Protein AF-A0A975GEC5-F1 (afdb_monomer)

Organism: NCBI:txid45656

Mean predicted aligned error: 11.92 Å

pLDDT: mean 72.68, std 17.79, range [33.72, 92.06]

Sequence (62 aa):
MTIISDEFEKSVNNPHDAAFKSAFKKILVAKRFFQTYFPEDIVKHINFDHLELGNKRMLHEL

InterPro domains:
  IPR006842 Transposase (putative), YhgA-like [PF04754] (14-56)

Secondary structure (DSSP, 8-state):
-------S------HHHHHHHHHHTSHHHHHHHHHHHS-HHHHTT--STT-----GGGGG--

Foldseek 3Di:
DDPDPPPPPPVPPDVVVVVVVVQVVPLVSVLVVCVPPPDPVVNVVDDSVPDDDDDPVVPPPD

Structure (mmCIF, N/CA/C/O backbone):
data_AF-A0A975GEC5-F1
#
_entry.id   AF-A0A975GEC5-F1
#
loop_
_atom_site.group_PDB
_atom_site.id
_atom_site.type_symbol
_atom_site.label_atom_id
_atom_site.label_alt_id
_atom_site.label_comp_id
_atom_site.label_asym_id
_atom_site.label_entity_id
_atom_site.label_seq_id
_atom_site.pdbx_PDB_ins_code
_atom_site.Cartn_x
_atom_site.Cartn_y
_atom_site.Cartn_z
_atom_site.occupancy
_atom_site.B_iso_or_equiv
_atom_site.auth_seq_id
_atom_site.auth_comp_id
_atom_site.auth_asym_id
_atom_site.auth_atom_id
_atom_site.pdbx_PDB_model_num
ATOM 1 N N . MET A 1 1 ? 11.908 -34.504 -15.506 1.00 39.00 1 MET A N 1
ATOM 2 C CA . MET A 1 1 ? 12.812 -33.466 -16.041 1.00 39.00 1 MET A CA 1
ATOM 3 C C . MET A 1 1 ? 12.261 -32.131 -15.581 1.00 39.00 1 MET A C 1
ATOM 5 O O . MET A 1 1 ? 11.280 -31.656 -16.136 1.00 39.00 1 MET A O 1
ATOM 9 N N . THR A 1 2 ? 12.786 -31.622 -14.473 1.00 33.72 2 THR A N 1
ATOM 10 C CA . THR A 1 2 ? 12.308 -30.401 -13.821 1.00 33.72 2 THR A CA 1
ATOM 11 C C . THR A 1 2 ? 12.845 -29.201 -14.591 1.00 33.72 2 THR A C 1
ATOM 13 O O . THR A 1 2 ? 14.054 -28.988 -14.604 1.00 33.72 2 THR A O 1
ATOM 16 N N . ILE A 1 3 ? 11.975 -28.432 -15.248 1.00 47.16 3 ILE A N 1
ATOM 17 C CA . ILE A 1 3 ? 12.329 -27.082 -15.694 1.00 47.16 3 ILE A CA 1
ATOM 18 C C . ILE A 1 3 ? 12.009 -26.168 -14.517 1.00 47.16 3 ILE A C 1
ATOM 20 O O . ILE A 1 3 ? 10.869 -25.764 -14.309 1.00 47.16 3 ILE A O 1
ATOM 24 N N . ILE A 1 4 ? 13.022 -25.942 -13.688 1.00 50.22 4 ILE A N 1
ATOM 25 C CA . ILE A 1 4 ? 13.002 -24.921 -12.649 1.00 50.22 4 ILE A CA 1
ATOM 26 C C . ILE A 1 4 ? 13.036 -23.594 -13.406 1.00 50.22 4 ILE A C 1
ATOM 28 O O . ILE A 1 4 ? 14.045 -23.261 -14.027 1.00 50.22 4 ILE A O 1
ATOM 32 N N . SER A 1 5 ? 11.927 -22.861 -13.420 1.00 46.16 5 SER A N 1
ATOM 33 C CA . SER A 1 5 ? 11.902 -21.472 -13.881 1.00 46.16 5 SER A CA 1
ATOM 34 C C . SER A 1 5 ? 12.560 -20.584 -12.818 1.00 46.16 5 SER A C 1
ATOM 36 O O . SER A 1 5 ? 11.900 -19.782 -12.167 1.00 46.16 5 SER A O 1
ATOM 38 N N . ASP A 1 6 ? 13.870 -20.760 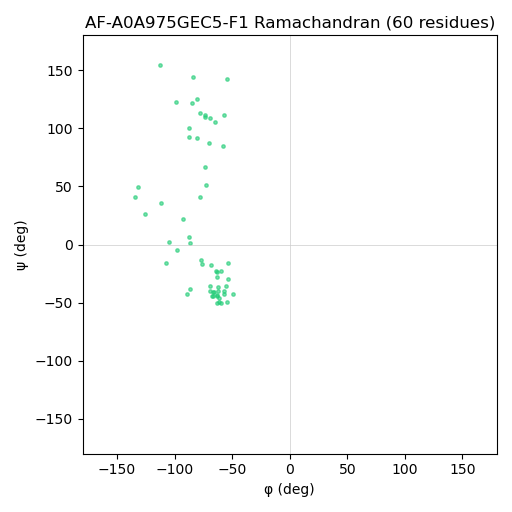-12.625 1.00 43.31 6 ASP A N 1
ATOM 39 C CA . ASP A 1 6 ? 14.738 -20.007 -11.705 1.00 43.31 6 ASP A CA 1
ATOM 40 C C . ASP A 1 6 ? 15.107 -18.618 -12.276 1.00 43.31 6 ASP A C 1
ATOM 42 O O . ASP A 1 6 ? 16.241 -18.163 -12.211 1.00 43.31 6 ASP A O 1
ATOM 46 N N . GLU A 1 7 ? 14.150 -17.928 -12.901 1.00 45.41 7 GLU A N 1
ATOM 47 C CA . GLU A 1 7 ? 14.367 -16.645 -13.595 1.00 45.41 7 GLU A CA 1
ATOM 48 C C . GLU A 1 7 ? 13.668 -15.474 -12.876 1.00 45.41 7 GLU A C 1
ATOM 50 O O . GLU A 1 7 ? 13.178 -14.542 -13.508 1.00 45.41 7 GLU A O 1
ATOM 55 N N . PHE A 1 8 ? 13.612 -15.482 -11.538 1.00 46.94 8 PHE A N 1
ATOM 56 C CA . PHE A 1 8 ? 13.036 -14.367 -10.759 1.00 46.94 8 PHE A CA 1
ATOM 57 C C . PHE A 1 8 ? 13.958 -13.777 -9.690 1.00 46.94 8 PHE A C 1
ATOM 59 O O . PHE A 1 8 ? 13.505 -13.150 -8.730 1.00 46.94 8 PHE A O 1
ATOM 66 N N . GLU A 1 9 ? 15.272 -13.888 -9.877 1.00 48.78 9 GLU A N 1
ATOM 67 C CA . GLU A 1 9 ? 16.212 -13.123 -9.059 1.00 48.78 9 GLU A CA 1
ATOM 68 C C . GLU A 1 9 ? 17.320 -12.448 -9.865 1.00 48.78 9 GLU A C 1
ATOM 70 O O . GLU A 1 9 ? 18.455 -12.296 -9.417 1.00 48.78 9 GLU A O 1
ATOM 75 N N . LYS A 1 10 ? 16.963 -11.889 -11.026 1.00 49.97 10 LYS A N 1
ATOM 76 C CA . LYS A 1 10 ? 17.695 -10.718 -11.509 1.00 49.97 10 LYS A CA 1
ATOM 77 C C . LYS A 1 10 ? 17.311 -9.569 -10.585 1.00 49.97 10 LYS A C 1
ATOM 79 O O . LYS A 1 10 ? 16.327 -8.873 -10.814 1.00 49.97 10 LYS A O 1
ATOM 84 N N . SER A 1 11 ? 18.048 -9.430 -9.484 1.00 54.03 11 SER A N 1
ATOM 85 C CA . SER A 1 11 ? 18.029 -8.244 -8.632 1.00 54.03 11 SER A CA 1
ATOM 86 C C . SER A 1 11 ? 18.400 -7.052 -9.503 1.00 54.03 11 SER A C 1
ATOM 88 O O . SER A 1 11 ? 19.567 -6.682 -9.623 1.00 54.03 11 SER A O 1
ATOM 90 N N . VAL A 1 12 ? 17.406 -6.490 -10.191 1.00 54.78 12 VAL A N 1
ATOM 91 C CA . VAL A 1 12 ? 17.570 -5.251 -10.924 1.00 54.78 12 VAL A CA 1
ATOM 92 C C . VAL A 1 12 ? 17.852 -4.223 -9.843 1.00 54.78 12 VAL A C 1
ATOM 94 O O . VAL A 1 12 ? 16.967 -3.843 -9.079 1.00 54.78 12 VAL A O 1
ATOM 97 N N . ASN A 1 13 ? 19.115 -3.816 -9.743 1.00 60.56 13 ASN A N 1
ATOM 98 C CA . ASN A 1 13 ? 19.585 -2.752 -8.865 1.00 60.56 13 ASN A CA 1
ATOM 99 C C . ASN A 1 13 ? 19.117 -1.400 -9.439 1.00 60.56 13 ASN A C 1
ATOM 101 O O . ASN A 1 13 ? 19.905 -0.503 -9.727 1.00 60.56 13 ASN A O 1
ATOM 105 N N . ASN A 1 14 ? 17.817 -1.311 -9.731 1.00 75.31 14 ASN A N 1
ATOM 106 C CA . ASN A 1 14 ? 17.167 -0.132 -10.249 1.00 75.31 14 ASN A CA 1
ATOM 107 C C . ASN A 1 14 ? 16.809 0.733 -9.036 1.00 75.31 14 ASN A C 1
ATOM 109 O O . ASN A 1 14 ? 16.068 0.267 -8.163 1.00 75.31 14 ASN A O 1
ATOM 113 N N . PRO A 1 15 ? 17.299 1.980 -8.961 1.00 76.06 15 PRO A N 1
ATOM 114 C CA . PRO A 1 15 ? 16.968 2.885 -7.865 1.00 76.06 15 PRO A CA 1
ATOM 115 C C . PRO A 1 15 ? 15.453 3.043 -7.665 1.00 76.06 15 PRO A C 1
ATOM 117 O O . PRO A 1 15 ? 15.004 3.206 -6.530 1.00 76.06 15 PRO A O 1
ATOM 120 N N . HIS A 1 16 ? 14.651 2.914 -8.727 1.00 79.19 16 HIS A N 1
ATOM 121 C CA . HIS A 1 16 ? 13.191 2.925 -8.634 1.00 79.19 16 HIS A CA 1
ATOM 122 C C . HIS A 1 16 ? 12.633 1.706 -7.895 1.00 79.19 16 HIS A C 1
ATOM 124 O O . HIS A 1 16 ? 11.736 1.853 -7.071 1.00 79.19 16 HIS A O 1
ATOM 130 N N . ASP A 1 17 ? 13.185 0.518 -8.137 1.00 76.12 17 ASP A N 1
ATOM 131 C CA . ASP A 1 17 ? 12.746 -0.723 -7.495 1.00 76.12 17 ASP A CA 1
ATOM 132 C C . ASP A 1 17 ? 13.103 -0.720 -6.000 1.00 76.12 17 ASP A C 1
ATOM 134 O O . ASP A 1 17 ? 12.280 -1.054 -5.145 1.00 76.12 17 ASP A O 1
ATOM 138 N N . ALA A 1 18 ? 14.298 -0.219 -5.661 1.00 81.06 18 ALA A N 1
ATOM 139 C CA . ALA A 1 18 ? 14.720 -0.008 -4.278 1.00 81.06 18 ALA A CA 1
ATOM 140 C C . ALA A 1 18 ? 13.834 1.018 -3.550 1.00 81.06 18 ALA A C 1
ATOM 142 O O . ALA A 1 18 ? 13.411 0.779 -2.414 1.00 81.06 18 ALA A O 1
ATOM 143 N N . ALA A 1 19 ? 13.517 2.138 -4.206 1.00 83.06 19 ALA A N 1
ATOM 144 C CA . ALA A 1 19 ? 12.614 3.149 -3.665 1.00 83.06 19 ALA A CA 1
ATOM 145 C C . ALA A 1 19 ? 11.200 2.586 -3.460 1.00 83.06 19 ALA A C 1
ATOM 147 O O . ALA A 1 19 ? 10.613 2.787 -2.396 1.00 83.06 19 ALA A O 1
ATOM 148 N N . PHE A 1 20 ? 10.685 1.824 -4.428 1.00 82.56 20 PHE A N 1
ATOM 149 C CA . PHE A 1 20 ? 9.371 1.193 -4.353 1.00 82.56 20 PHE A CA 1
ATOM 150 C C . PHE A 1 20 ? 9.308 0.176 -3.209 1.00 82.56 20 PHE A C 1
ATOM 152 O O . PHE A 1 20 ? 8.454 0.284 -2.331 1.00 82.56 20 PHE A O 1
ATOM 159 N N . LYS A 1 21 ? 10.278 -0.743 -3.125 1.00 82.56 21 LYS A N 1
ATOM 160 C CA . LYS A 1 21 ? 10.395 -1.700 -2.012 1.00 82.56 21 LYS A CA 1
ATOM 161 C C . LYS A 1 21 ? 10.488 -0.995 -0.660 1.00 82.56 21 LYS A C 1
ATOM 163 O O . LYS A 1 21 ? 9.849 -1.420 0.298 1.00 82.56 21 LYS A O 1
ATOM 168 N N . SER A 1 22 ? 11.261 0.085 -0.563 1.00 84.44 22 SER A N 1
ATOM 169 C CA . SER A 1 22 ? 11.391 0.869 0.672 1.00 84.44 22 SER A CA 1
ATOM 170 C C . SER A 1 22 ? 10.083 1.569 1.061 1.00 84.44 22 SER A C 1
ATOM 172 O O . SER A 1 22 ? 9.693 1.552 2.230 1.00 84.44 22 SER A O 1
ATOM 174 N N . ALA A 1 23 ? 9.359 2.132 0.091 1.00 84.62 23 ALA A N 1
ATOM 175 C CA . ALA A 1 23 ? 8.068 2.770 0.322 1.00 84.62 23 ALA A CA 1
ATOM 176 C C . ALA A 1 23 ? 6.998 1.756 0.759 1.00 84.62 23 ALA A C 1
ATOM 178 O O . ALA A 1 23 ? 6.288 2.003 1.733 1.00 84.62 23 ALA A O 1
ATOM 179 N N . PHE A 1 24 ? 6.928 0.592 0.106 1.00 84.81 24 PHE A N 1
ATOM 180 C CA . PHE A 1 24 ? 5.928 -0.444 0.393 1.00 84.81 24 PHE A CA 1
ATOM 181 C C . PHE A 1 24 ? 6.223 -1.266 1.654 1.00 84.81 24 PHE A C 1
ATOM 183 O O . PHE A 1 24 ? 5.308 -1.881 2.194 1.00 84.81 24 PHE A O 1
ATOM 190 N N . LYS A 1 25 ? 7.441 -1.191 2.214 1.00 84.56 25 LYS A N 1
ATOM 191 C CA . LYS A 1 25 ? 7.713 -1.639 3.596 1.00 84.56 25 LYS A CA 1
ATOM 192 C C . LYS A 1 25 ? 6.875 -0.889 4.6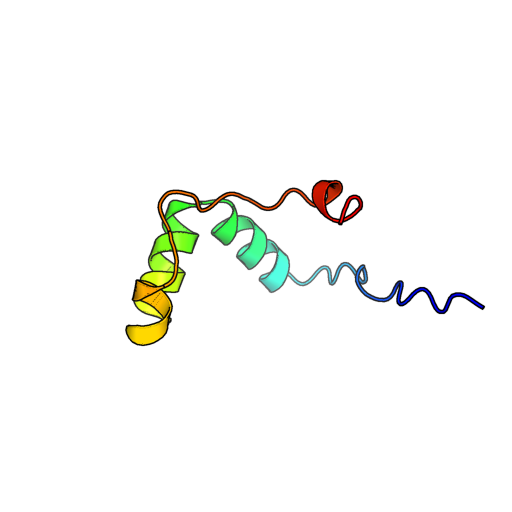36 1.00 84.56 25 LYS A C 1
ATOM 194 O O . LYS A 1 25 ? 6.666 -1.390 5.737 1.00 84.56 25 LYS A O 1
ATOM 199 N N . LYS A 1 26 ? 6.385 0.311 4.318 1.00 88.25 26 LYS A N 1
ATOM 200 C CA . LYS A 1 26 ? 5.462 1.047 5.185 1.00 88.25 26 LYS A CA 1
ATOM 201 C C . LYS A 1 26 ? 4.038 0.619 4.851 1.00 88.25 26 LYS A C 1
ATOM 203 O O . LYS A 1 26 ? 3.444 1.131 3.906 1.00 88.25 26 LYS A O 1
ATOM 208 N N . ILE A 1 27 ? 3.474 -0.272 5.665 1.00 85.31 27 ILE A N 1
ATOM 209 C CA . ILE A 1 27 ? 2.129 -0.839 5.466 1.00 85.31 27 ILE A CA 1
ATOM 210 C C . ILE A 1 27 ? 1.079 0.252 5.205 1.00 85.31 27 ILE A C 1
ATOM 212 O O . ILE A 1 27 ? 0.269 0.117 4.298 1.00 85.31 27 ILE A O 1
ATOM 216 N N . LEU A 1 28 ? 1.115 1.373 5.935 1.00 86.31 28 LEU A N 1
ATOM 217 C CA . LEU A 1 28 ? 0.163 2.473 5.730 1.00 86.31 28 LEU A CA 1
ATOM 218 C C . LEU A 1 28 ? 0.265 3.105 4.330 1.00 86.31 28 LEU A C 1
ATOM 220 O O . LEU A 1 28 ? -0.754 3.474 3.749 1.00 86.31 28 LEU A O 1
ATOM 224 N N . VAL A 1 29 ? 1.479 3.219 3.783 1.00 87.62 29 VAL A N 1
ATOM 225 C CA . VAL A 1 29 ? 1.707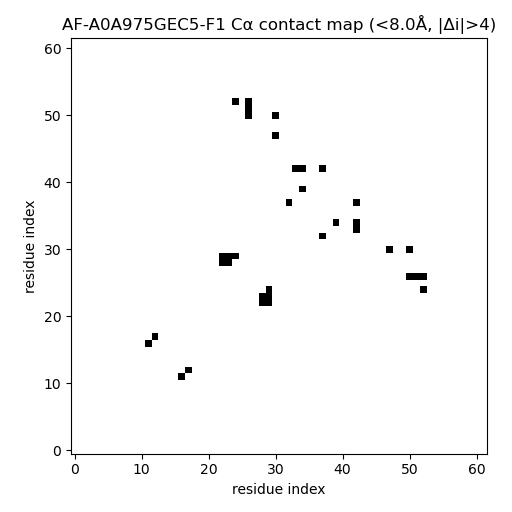 3.727 2.420 1.00 87.62 29 VAL A CA 1
ATOM 226 C C . VAL A 1 29 ? 1.153 2.735 1.403 1.00 87.62 29 VAL A C 1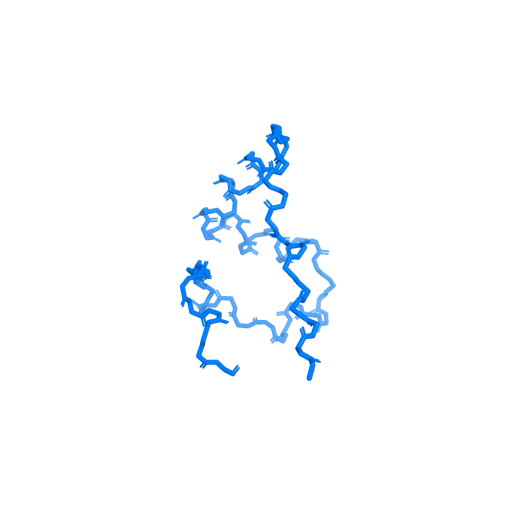
ATOM 228 O O . VAL A 1 29 ? 0.439 3.147 0.495 1.00 87.62 29 VAL A O 1
ATOM 231 N N . ALA A 1 30 ? 1.405 1.439 1.600 1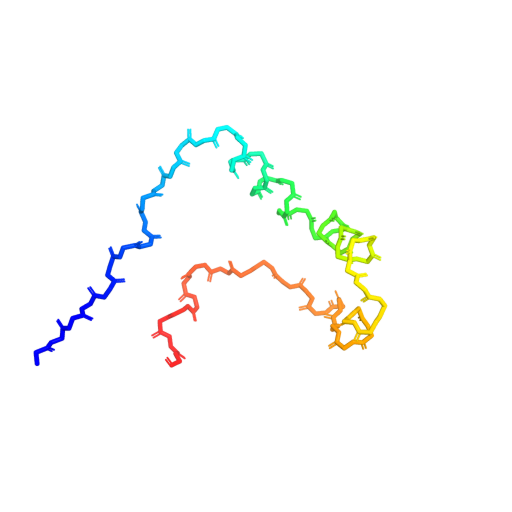.00 86.56 30 ALA A N 1
ATOM 232 C CA . ALA A 1 30 ? 0.867 0.385 0.746 1.00 86.56 30 ALA A CA 1
ATOM 233 C C . ALA A 1 30 ? -0.673 0.364 0.770 1.00 86.56 30 ALA A C 1
ATOM 235 O O . ALA A 1 30 ? -1.296 0.438 -0.286 1.00 86.56 30 ALA A O 1
ATOM 236 N N . LYS A 1 31 ? -1.298 0.374 1.960 1.00 88.44 31 LYS A N 1
ATOM 237 C CA . LYS A 1 31 ? -2.765 0.433 2.115 1.00 88.44 31 LYS A CA 1
ATOM 238 C C . LYS A 1 31 ? -3.356 1.632 1.368 1.00 88.44 31 LYS A C 1
ATOM 240 O O . LYS A 1 31 ? -4.270 1.460 0.567 1.00 88.44 31 LYS A O 1
ATOM 245 N N . ARG A 1 32 ? -2.798 2.832 1.574 1.00 89.88 32 ARG A N 1
ATOM 246 C CA . ARG A 1 32 ? -3.261 4.051 0.888 1.00 89.88 32 ARG A CA 1
ATOM 247 C C . ARG A 1 32 ? -3.086 3.974 -0.621 1.00 89.88 32 ARG A C 1
ATOM 249 O O . ARG A 1 32 ? -3.967 4.423 -1.344 1.00 89.88 32 ARG A O 1
ATOM 256 N N . PHE A 1 33 ? -1.975 3.415 -1.096 1.00 89.81 33 PHE A N 1
ATOM 257 C CA . PHE A 1 33 ? -1.736 3.227 -2.523 1.00 89.81 33 PHE A CA 1
ATOM 258 C C . PHE A 1 33 ? -2.824 2.348 -3.146 1.00 89.81 33 PHE A C 1
ATOM 260 O O . PHE A 1 33 ? -3.457 2.760 -4.115 1.00 89.81 33 PHE A O 1
ATOM 267 N N . PHE A 1 34 ? -3.108 1.190 -2.549 1.00 88.69 34 PHE A N 1
ATOM 268 C CA . PHE A 1 34 ? -4.163 0.308 -3.044 1.00 88.69 34 PHE A CA 1
ATOM 269 C C . PHE A 1 34 ? -5.533 0.988 -3.012 1.00 88.69 34 PHE A C 1
ATOM 271 O O . PHE A 1 34 ? -6.229 0.984 -4.016 1.00 88.69 34 PHE A O 1
ATOM 278 N N . GLN A 1 35 ? -5.890 1.656 -1.916 1.00 88.69 35 GLN A N 1
ATOM 279 C CA . GLN A 1 35 ? -7.173 2.362 -1.807 1.00 88.69 35 GLN A CA 1
ATOM 280 C C . GLN A 1 35 ? -7.331 3.522 -2.800 1.00 88.69 35 GLN A C 1
ATOM 282 O O . GLN A 1 35 ? -8.451 3.865 -3.155 1.00 88.69 35 GLN A O 1
ATOM 287 N N . THR A 1 36 ? -6.226 4.145 -3.217 1.00 92.06 36 THR A N 1
ATOM 288 C CA . THR A 1 36 ? -6.245 5.317 -4.107 1.00 92.06 36 THR A CA 1
ATOM 289 C C . THR A 1 36 ? -6.278 4.920 -5.578 1.00 92.06 36 THR A C 1
ATOM 291 O O . THR A 1 36 ? -6.924 5.589 -6.377 1.00 92.06 36 THR A O 1
ATOM 294 N N . TYR A 1 37 ? -5.548 3.865 -5.950 1.00 91.25 37 TYR A N 1
ATOM 295 C CA . TYR A 1 37 ? -5.327 3.513 -7.354 1.00 91.25 37 TYR A CA 1
ATOM 296 C C . TYR A 1 37 ? -6.098 2.280 -7.816 1.00 91.25 37 TYR A C 1
ATOM 298 O O . TYR A 1 37 ? -6.202 2.065 -9.023 1.00 91.25 37 TYR A O 1
ATOM 306 N N . PHE A 1 38 ? -6.616 1.452 -6.905 1.00 89.75 38 PHE A N 1
ATOM 307 C CA . PHE A 1 38 ? -7.411 0.302 -7.318 1.00 89.75 38 PHE A CA 1
ATOM 308 C C . PHE A 1 38 ? -8.868 0.714 -7.550 1.00 89.75 38 PHE A C 1
ATOM 310 O O . PHE A 1 38 ? -9.402 1.536 -6.805 1.00 89.75 38 PHE A O 1
ATOM 317 N N . PRO A 1 39 ? -9.537 0.112 -8.547 1.00 91.75 39 PRO A N 1
ATOM 318 C CA . PRO A 1 39 ? -10.978 0.230 -8.711 1.00 91.75 39 PRO A CA 1
ATOM 319 C C . PRO A 1 39 ? -11.705 -0.184 -7.431 1.00 91.75 39 PRO A C 1
ATOM 321 O O . PRO A 1 39 ? -11.316 -1.158 -6.780 1.00 91.75 39 PRO A O 1
ATOM 324 N N . GLU A 1 40 ? -12.794 0.507 -7.101 1.00 88.31 40 GLU A N 1
ATOM 325 C CA . GLU A 1 40 ? -13.576 0.237 -5.889 1.00 88.31 40 GLU A CA 1
ATOM 326 C C . GLU A 1 40 ? -14.042 -1.223 -5.794 1.00 88.31 40 GLU A C 1
ATOM 328 O O . GLU A 1 40 ? -14.048 -1.798 -4.705 1.00 88.31 40 GLU A O 1
ATOM 333 N N . ASP A 1 41 ? -14.376 -1.845 -6.927 1.00 89.81 41 ASP A N 1
ATOM 334 C CA . ASP A 1 41 ? -14.759 -3.258 -7.005 1.00 89.81 41 ASP A CA 1
ATOM 335 C C . ASP A 1 41 ? -13.640 -4.221 -6.605 1.00 89.81 41 ASP A C 1
ATOM 337 O O . ASP A 1 41 ? -13.921 -5.332 -6.188 1.00 89.81 41 ASP A O 1
ATOM 341 N N . ILE A 1 42 ? -12.371 -3.821 -6.679 1.00 86.19 42 ILE A N 1
ATOM 342 C CA . ILE A 1 42 ? -11.255 -4.652 -6.211 1.00 86.19 42 ILE A CA 1
ATOM 343 C C . ILE A 1 42 ? -10.980 -4.363 -4.734 1.00 86.19 42 ILE A C 1
ATOM 345 O O . ILE A 1 42 ? -10.807 -5.284 -3.937 1.00 86.19 42 ILE A O 1
ATOM 349 N N . VAL A 1 43 ? -10.997 -3.085 -4.343 1.00 87.38 43 VAL A N 1
ATOM 350 C CA . VAL A 1 43 ? -10.739 -2.639 -2.963 1.00 87.38 43 VAL A CA 1
ATOM 351 C C . VAL A 1 43 ? -11.700 -3.302 -1.969 1.00 87.38 43 VAL A C 1
ATOM 353 O O . VAL A 1 43 ? -11.265 -3.726 -0.901 1.00 87.38 43 VAL A O 1
ATOM 356 N N . LYS A 1 44 ? -12.981 -3.463 -2.326 1.00 87.94 44 LYS A N 1
ATOM 357 C CA . LYS A 1 44 ? -14.003 -4.106 -1.473 1.00 87.94 44 LYS A CA 1
ATOM 358 C C . LYS A 1 44 ? -13.719 -5.578 -1.159 1.00 87.94 44 LYS A C 1
ATOM 360 O O . LYS A 1 44 ? -14.209 -6.087 -0.156 1.00 87.94 44 LYS A O 1
ATOM 365 N N . HIS A 1 45 ? -12.940 -6.252 -2.001 1.00 86.50 45 HIS A N 1
ATOM 366 C CA . HIS A 1 45 ? -12.608 -7.668 -1.845 1.00 86.50 45 HIS A CA 1
ATOM 367 C C . HIS A 1 45 ? -11.243 -7.893 -1.179 1.00 86.50 45 HIS A C 1
ATOM 369 O O . HIS A 1 45 ? -10.882 -9.036 -0.900 1.00 86.50 45 HIS A O 1
ATOM 375 N N . ILE A 1 46 ? -10.484 -6.829 -0.901 1.00 84.25 46 ILE A N 1
ATOM 376 C CA . ILE A 1 46 ? -9.177 -6.919 -0.250 1.00 84.25 46 ILE A CA 1
ATOM 377 C C . ILE A 1 46 ? -9.331 -6.620 1.242 1.00 84.25 46 ILE A C 1
ATOM 379 O O . ILE A 1 46 ? -9.743 -5.532 1.643 1.00 84.25 46 ILE A O 1
ATOM 383 N N . ASN A 1 47 ? -8.920 -7.567 2.086 1.00 83.06 47 ASN A N 1
ATOM 384 C CA . ASN A 1 47 ? -8.808 -7.323 3.519 1.00 83.06 47 ASN A CA 1
ATOM 385 C C . ASN A 1 47 ? -7.497 -6.588 3.830 1.00 83.06 47 ASN A C 1
ATOM 387 O O . ASN A 1 47 ? -6.453 -7.201 4.054 1.00 83.06 47 ASN A O 1
ATOM 391 N N . PHE A 1 48 ? -7.552 -5.257 3.858 1.00 82.81 48 PHE A N 1
ATOM 392 C CA . PHE A 1 48 ? -6.388 -4.441 4.199 1.00 82.81 48 PHE A CA 1
ATOM 393 C C . PHE A 1 48 ? -5.968 -4.561 5.663 1.00 82.81 48 PHE A C 1
ATOM 395 O O . PHE A 1 48 ? -4.850 -4.163 5.979 1.00 82.81 48 PHE A O 1
ATOM 402 N N . ASP A 1 49 ? -6.814 -5.049 6.570 1.00 83.50 49 ASP A N 1
ATOM 403 C CA . ASP A 1 49 ? -6.470 -5.146 7.993 1.00 83.50 49 ASP A CA 1
ATOM 404 C C . ASP A 1 49 ? -5.392 -6.208 8.240 1.00 83.50 49 ASP A C 1
ATOM 406 O O . ASP A 1 49 ? -4.440 -5.962 8.975 1.00 83.50 49 ASP A O 1
ATOM 410 N N . HIS A 1 50 ? -5.453 -7.298 7.475 1.00 82.69 50 HIS A N 1
ATOM 411 C CA . HIS A 1 50 ? -4.483 -8.397 7.480 1.00 82.69 50 HIS A 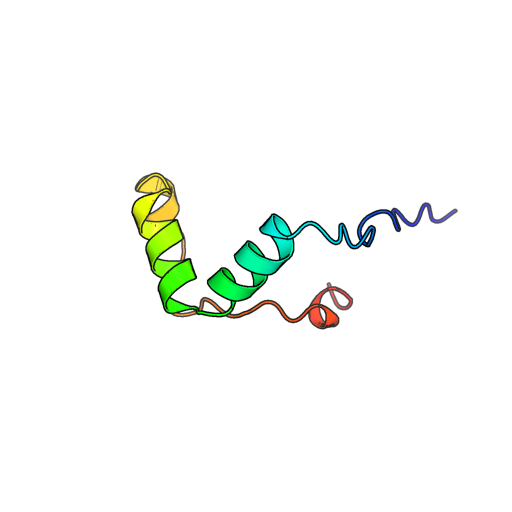CA 1
ATOM 412 C C . HIS A 1 50 ? -3.368 -8.237 6.431 1.00 82.69 50 HIS A C 1
ATOM 414 O O . HIS A 1 50 ? -2.760 -9.215 6.005 1.00 82.69 50 HIS A O 1
ATOM 420 N N . LEU A 1 51 ? -3.103 -7.012 5.963 1.00 82.25 51 LEU A N 1
ATOM 421 C CA . LEU A 1 51 ? -2.028 -6.781 5.001 1.00 82.25 51 LEU A CA 1
ATOM 422 C C . LEU A 1 51 ? -0.661 -6.886 5.693 1.00 82.25 51 LEU A C 1
ATOM 424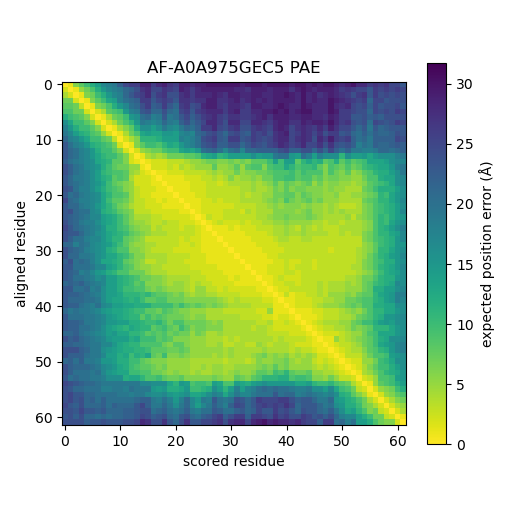 O O . LEU A 1 51 ? -0.266 -5.989 6.440 1.00 82.25 51 LEU A O 1
ATOM 428 N N . GLU A 1 52 ? 0.077 -7.946 5.380 1.00 80.50 52 GLU A N 1
ATOM 429 C CA . GLU A 1 52 ? 1.407 -8.214 5.924 1.00 80.50 52 GLU A CA 1
ATOM 430 C C . GLU A 1 52 ? 2.496 -8.114 4.850 1.00 80.50 52 GLU A C 1
ATOM 432 O O . GLU A 1 52 ? 2.262 -8.292 3.652 1.00 80.50 52 GLU A O 1
ATOM 437 N N . LEU A 1 53 ? 3.724 -7.824 5.281 1.00 79.81 53 LEU A N 1
ATOM 438 C CA . LEU A 1 53 ? 4.880 -7.891 4.395 1.00 79.81 53 LEU A CA 1
ATOM 439 C C . LEU A 1 53 ? 5.213 -9.357 4.132 1.00 79.81 53 LEU A C 1
ATOM 441 O O . LEU A 1 53 ? 5.698 -10.053 5.021 1.00 79.81 53 LEU A O 1
ATOM 445 N N . GLY A 1 54 ? 4.995 -9.803 2.895 1.00 73.00 54 GLY A N 1
ATOM 446 C CA . GLY A 1 54 ? 5.387 -11.137 2.459 1.00 73.00 54 GLY A CA 1
ATOM 447 C C . GLY A 1 54 ? 6.883 -11.354 2.672 1.00 73.00 54 GLY A C 1
ATOM 448 O O . GLY A 1 54 ? 7.719 -10.735 2.009 1.00 73.00 54 GLY A O 1
ATOM 449 N N . ASN A 1 55 ? 7.233 -12.228 3.614 1.00 62.38 55 ASN A N 1
ATOM 450 C CA . ASN A 1 55 ? 8.614 -12.633 3.806 1.00 62.38 55 ASN A CA 1
ATOM 451 C C . ASN A 1 55 ? 8.945 -13.699 2.757 1.00 62.38 55 ASN A C 1
ATOM 453 O O . ASN A 1 55 ? 8.276 -14.729 2.680 1.00 62.38 55 ASN A O 1
ATOM 457 N N . LYS A 1 56 ? 10.002 -13.475 1.970 1.00 56.62 56 LYS A N 1
ATOM 458 C CA . LYS A 1 56 ? 10.417 -14.321 0.830 1.00 56.62 56 LYS A CA 1
ATOM 459 C C . LYS A 1 56 ? 10.598 -15.812 1.186 1.00 56.62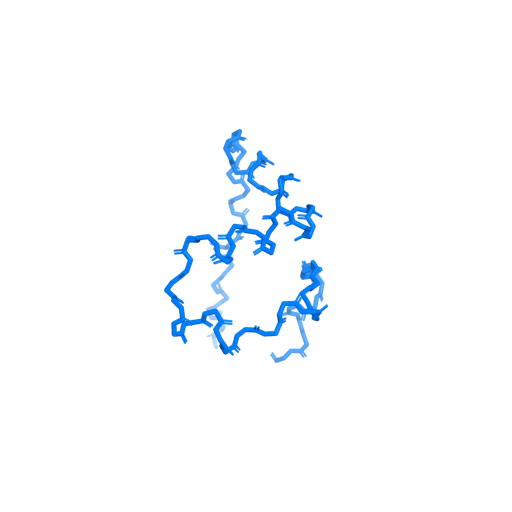 56 LYS A C 1
ATOM 461 O O . LYS A 1 56 ? 10.641 -16.653 0.301 1.00 56.62 56 LYS A O 1
ATOM 466 N N . ARG A 1 57 ? 10.696 -16.146 2.480 1.00 56.03 57 ARG A N 1
ATOM 467 C CA . ARG A 1 57 ? 10.837 -17.516 2.998 1.00 56.03 57 ARG A CA 1
ATOM 468 C C . ARG A 1 57 ? 9.548 -18.347 2.998 1.00 56.03 57 ARG A C 1
ATOM 470 O O . ARG A 1 57 ? 9.661 -19.558 3.079 1.00 56.03 57 ARG A O 1
ATOM 477 N N . MET A 1 58 ? 8.362 -17.744 2.883 1.00 49.22 58 MET A N 1
ATOM 478 C CA . MET A 1 58 ? 7.086 -18.489 2.905 1.00 49.22 58 MET A CA 1
ATOM 479 C C . MET A 1 58 ? 6.627 -19.020 1.535 1.00 49.22 58 MET A C 1
ATOM 481 O O . MET A 1 58 ? 5.587 -19.656 1.446 1.00 49.22 58 MET A O 1
ATOM 485 N N . LEU A 1 59 ? 7.397 -18.800 0.466 1.00 53.03 59 LEU A N 1
ATOM 486 C CA . LEU A 1 59 ? 7.074 -19.282 -0.886 1.00 53.03 59 LEU A CA 1
ATOM 487 C C . LEU A 1 59 ? 7.580 -20.709 -1.187 1.00 53.03 59 LEU A C 1
ATOM 489 O O . LEU A 1 59 ? 7.467 -21.149 -2.324 1.00 53.03 59 LEU A O 1
ATOM 493 N N . HIS A 1 60 ? 8.132 -21.426 -0.198 1.00 49.09 60 HIS A N 1
ATOM 494 C CA . HIS A 1 60 ? 8.632 -22.803 -0.357 1.00 49.09 60 HIS A CA 1
ATOM 495 C C . HIS A 1 60 ? 7.726 -23.898 0.244 1.00 49.09 60 HIS A C 1
ATOM 497 O O . HIS A 1 60 ? 8.094 -25.066 0.176 1.00 49.09 60 HIS A O 1
ATOM 503 N N . GLU A 1 61 ? 6.564 -23.561 0.812 1.00 42.31 61 GLU A N 1
ATOM 504 C CA . GLU A 1 61 ? 5.668 -24.544 1.456 1.00 42.31 61 GLU A CA 1
ATOM 505 C C . GLU A 1 61 ? 4.202 -24.404 1.008 1.00 42.31 61 GLU A C 1
ATOM 507 O O . GLU A 1 61 ? 3.294 -24.360 1.837 1.00 42.31 61 GLU A O 1
ATOM 512 N N . LEU A 1 62 ? 3.969 -24.334 -0.307 1.00 40.88 62 LEU A N 1
ATOM 513 C CA . LEU A 1 62 ? 2.645 -24.495 -0.923 1.00 40.88 62 LEU A CA 1
ATOM 514 C C . LEU A 1 62 ? 2.741 -25.373 -2.172 1.00 40.88 62 LEU A C 1
ATOM 516 O O . LEU A 1 62 ? 3.557 -25.035 -3.059 1.00 40.88 62 LEU A O 1
#

Solvent-accessible surface area (backbone atoms only — not comparable to full-atom values): 4245 Å² total; per-residue (Å²): 136,85,82,75,86,82,79,83,72,80,75,66,89,40,70,66,54,56,50,49,55,60,49,51,70,3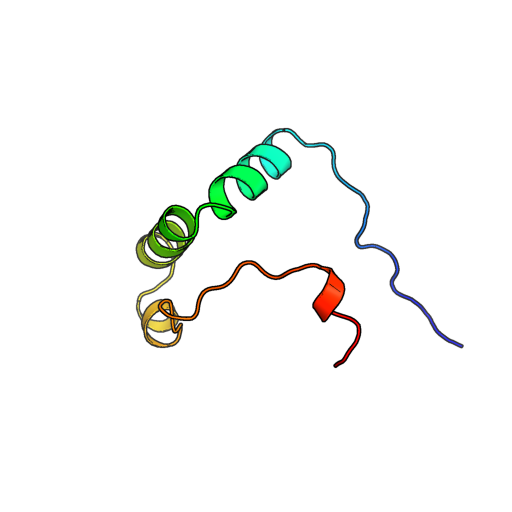8,57,71,54,39,52,51,49,47,67,69,73,44,57,69,84,56,48,77,74,52,69,69,87,79,64,70,84,83,57,85,80,68,78,80,80,124

Radius of gyration: 15.23 Å; Cα contacts (8 Å, |Δi|>4): 18; chains: 1; bounding box: 34×39×24 Å